Protein AF-A0A5Z1D7W4-F1 (afdb_monomer_lite)

Foldseek 3Di:
DDPVVVVLVVCCVPVPVVVSVVVVCCVVPHDPPQWDADPVRWIAGNVVRDTPDPDVVVVLVVVLVVVCVVCVPALEDEEEDQHSVPSVVSCVVRHPYYHYD

pLDDT: mean 94.65, std 4.16, range [69.88, 98.19]

Secondary structure (DSSP, 8-state):
--HHHHHHHHIIIII-HHHHHHHHHHHHH----SEEE-TT--EEETTTTEES-SSHHHHHHHHHHHHHHH-TT-SEEEES--TTSHHHHHHTTT-SEEEE-

Sequence (101 aa):
MNLLEKNIQALLSGVNEPLGNKLLNFIQNKTCSRFNIDENLNIYDKTHNVFMYENLEEEINFFYQSILEKTPRYPFACIYGIGNALLIKNLAKHYKHLFIF

Structure (mmCIF, N/CA/C/O backbone):
data_AF-A0A5Z1D7W4-F1
#
_entry.id   AF-A0A5Z1D7W4-F1
#
loop_
_atom_site.group_PDB
_atom_site.id
_atom_site.type_symbol
_atom_site.label_atom_id
_atom_site.label_alt_id
_atom_site.label_comp_id
_atom_site.label_asym_id
_atom_site.label_entity_id
_atom_site.label_seq_id
_atom_site.pdbx_PDB_ins_code
_atom_site.Cartn_x
_atom_site.Cartn_y
_atom_site.Cartn_z
_atom_site.occupancy
_atom_site.B_iso_or_equiv
_atom_site.auth_seq_id
_atom_site.auth_comp_id
_atom_site.auth_asym_id
_atom_site.auth_atom_id
_atom_site.pdbx_PDB_model_num
ATOM 1 N N . MET A 1 1 ? -7.120 22.107 2.201 1.00 69.88 1 MET A N 1
ATOM 2 C CA . MET A 1 1 ? -7.242 20.667 1.911 1.00 69.88 1 MET A CA 1
ATOM 3 C C . MET A 1 1 ? -6.096 19.910 2.5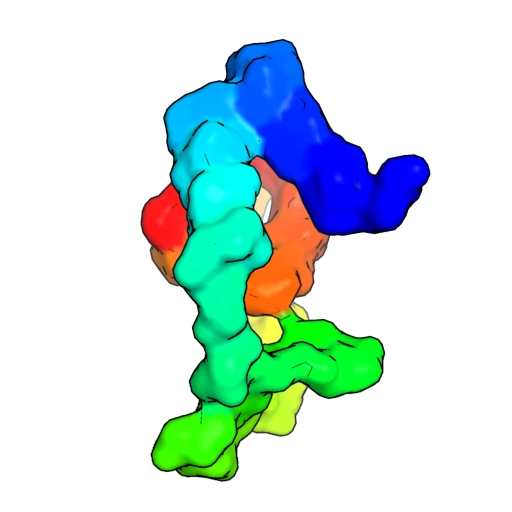46 1.00 69.88 1 MET A C 1
ATOM 5 O O . MET A 1 1 ? -4.941 20.242 2.270 1.00 69.88 1 MET A O 1
ATOM 9 N N . ASN A 1 2 ? -6.410 18.928 3.386 1.00 91.62 2 ASN A N 1
ATOM 10 C CA . ASN A 1 2 ? -5.422 17.991 3.917 1.00 91.62 2 ASN A CA 1
ATOM 11 C C . ASN A 1 2 ? -4.890 17.072 2.789 1.00 91.62 2 ASN A C 1
ATOM 13 O O . ASN A 1 2 ? -5.409 17.068 1.669 1.00 91.62 2 ASN A O 1
ATOM 17 N N . LEU A 1 3 ? -3.810 16.328 3.050 1.00 92.44 3 LEU A N 1
ATOM 18 C CA . LEU A 1 3 ? -3.199 15.445 2.045 1.00 92.44 3 LEU A CA 1
ATOM 19 C C . LEU A 1 3 ? -4.177 14.364 1.551 1.00 92.44 3 LEU A C 1
ATOM 21 O O . LEU A 1 3 ? -4.211 14.065 0.361 1.00 92.44 3 LEU A O 1
ATOM 25 N N . LEU A 1 4 ? -5.000 13.823 2.451 1.00 91.25 4 LEU A N 1
ATOM 26 C CA . LEU A 1 4 ? -5.993 12.798 2.133 1.00 91.25 4 LEU A CA 1
ATOM 27 C C . LEU A 1 4 ? -7.033 13.309 1.124 1.00 91.25 4 LEU A C 1
ATOM 29 O O . LEU A 1 4 ? -7.284 12.656 0.116 1.00 91.25 4 LEU A O 1
ATOM 33 N N . GLU A 1 5 ? -7.575 14.504 1.338 1.00 92.31 5 GLU A N 1
ATOM 34 C CA . GLU A 1 5 ? -8.512 15.156 0.425 1.00 92.31 5 GLU A CA 1
ATOM 35 C C . GLU A 1 5 ? -7.867 15.408 -0.938 1.00 92.31 5 GLU A C 1
ATOM 37 O O . GLU A 1 5 ? -8.497 15.143 -1.957 1.00 92.31 5 GLU A O 1
ATOM 42 N N . LYS A 1 6 ? -6.607 15.873 -0.982 1.00 95.00 6 LYS A N 1
ATOM 43 C CA . LYS A 1 6 ? -5.877 16.064 -2.252 1.00 95.00 6 LYS A CA 1
ATOM 44 C C . LYS A 1 6 ? -5.755 14.758 -3.027 1.00 95.00 6 LYS A C 1
ATOM 46 O O . LYS A 1 6 ? -6.008 14.745 -4.228 1.00 95.00 6 LYS A O 1
ATOM 51 N N . ASN A 1 7 ? -5.428 13.668 -2.338 1.00 94.38 7 ASN A N 1
ATOM 52 C CA . ASN A 1 7 ? -5.303 12.355 -2.959 1.00 94.38 7 ASN A CA 1
ATOM 53 C C . ASN A 1 7 ? -6.656 11.840 -3.472 1.00 94.38 7 ASN A C 1
ATOM 55 O O . ASN A 1 7 ? -6.722 11.317 -4.579 1.00 94.38 7 ASN A O 1
ATOM 59 N N . ILE A 1 8 ? -7.747 12.036 -2.724 1.00 94.94 8 ILE A N 1
ATOM 60 C CA . ILE A 1 8 ? -9.097 11.656 -3.171 1.00 94.94 8 ILE A CA 1
ATOM 61 C C . ILE A 1 8 ? -9.524 12.485 -4.384 1.00 94.94 8 ILE A C 1
ATOM 63 O O . ILE A 1 8 ? -10.020 11.923 -5.355 1.00 94.94 8 ILE A O 1
ATOM 67 N N . GLN A 1 9 ? -9.292 13.800 -4.372 1.00 94.44 9 GLN A N 1
ATOM 68 C CA . GLN A 1 9 ? -9.619 14.660 -5.513 1.00 94.44 9 GLN A CA 1
ATOM 69 C C . GLN A 1 9 ? -8.824 14.285 -6.768 1.00 94.44 9 GLN A C 1
ATOM 71 O O . GLN A 1 9 ? -9.385 14.294 -7.859 1.00 94.44 9 GLN A O 1
ATOM 76 N N . ALA A 1 10 ? -7.560 13.876 -6.629 1.00 95.50 10 ALA A N 1
ATOM 77 C CA . ALA A 1 10 ? -6.775 13.368 -7.755 1.00 95.50 10 ALA A CA 1
ATOM 78 C C . ALA A 1 10 ? -7.371 12.082 -8.362 1.00 95.50 10 ALA A C 1
ATOM 80 O O . ALA A 1 10 ? -7.307 11.883 -9.572 1.00 95.50 10 ALA A O 1
ATOM 81 N N . LEU A 1 11 ? -7.989 11.216 -7.549 1.00 96.12 11 LEU A N 1
ATOM 82 C CA . LEU A 1 11 ? -8.717 10.049 -8.063 1.00 96.12 11 LEU A CA 1
ATOM 83 C C . LEU A 1 11 ? -9.993 10.472 -8.802 1.00 96.12 11 LEU A C 1
ATOM 85 O O . LEU A 1 11 ? -10.272 9.953 -9.882 1.00 96.12 11 LEU A O 1
ATOM 89 N N . LEU A 1 12 ? -10.731 11.435 -8.242 1.00 95.69 12 LEU A N 1
ATOM 90 C CA . LEU A 1 12 ? -11.980 11.958 -8.804 1.00 95.69 12 LEU A CA 1
ATOM 91 C C . LEU A 1 12 ? -11.780 12.766 -10.093 1.00 95.69 12 LEU A C 1
ATOM 93 O O . LEU A 1 12 ? -12.683 12.803 -10.920 1.00 95.69 12 LEU A O 1
ATOM 97 N N . SER A 1 13 ? -10.606 13.359 -10.323 1.00 94.56 13 SER A N 1
ATOM 98 C CA . SER A 1 13 ? -10.324 14.177 -11.512 1.00 94.56 13 SER A CA 1
ATOM 99 C C . SER A 1 13 ? -10.120 13.376 -12.811 1.00 94.56 13 SER A C 1
ATOM 101 O O . SER A 1 13 ? -9.511 13.883 -13.750 1.00 94.56 13 SER A O 1
ATOM 103 N N . GLY A 1 14 ? -10.576 12.120 -12.867 1.00 87.94 14 GLY A N 1
ATOM 104 C CA . GLY A 1 14 ? -10.500 11.256 -14.050 1.00 87.94 14 GLY A CA 1
ATOM 105 C C . GLY A 1 14 ? -9.408 10.181 -14.023 1.00 87.94 14 GLY A C 1
ATOM 106 O O . GLY A 1 14 ? -9.278 9.444 -14.995 1.00 87.94 14 GLY A O 1
ATOM 107 N N . VAL A 1 15 ? -8.642 10.044 -12.931 1.00 89.38 15 VAL A N 1
ATOM 108 C CA . VAL A 1 15 ? -7.635 8.968 -12.791 1.00 89.38 15 VAL A CA 1
ATOM 109 C C . VAL A 1 15 ? -8.297 7.639 -12.425 1.00 89.38 15 VAL A C 1
ATOM 111 O O . VAL A 1 15 ? -7.988 6.608 -13.016 1.00 89.38 15 VAL A O 1
ATOM 114 N N . ASN A 1 16 ? -9.204 7.651 -11.443 1.00 94.25 16 ASN A N 1
ATOM 115 C CA . ASN A 1 16 ? -10.006 6.493 -11.048 1.00 94.25 16 ASN A CA 1
ATOM 116 C C . ASN A 1 16 ? -11.213 6.958 -10.219 1.00 94.25 16 ASN A C 1
ATOM 118 O O . ASN A 1 16 ? -11.271 6.781 -8.997 1.00 94.25 16 ASN A O 1
ATOM 122 N N . GLU A 1 17 ? -12.174 7.585 -10.893 1.00 96.25 17 GLU A N 1
ATOM 123 C CA . GLU A 1 17 ? -13.365 8.150 -10.257 1.00 96.25 17 GLU A CA 1
ATOM 124 C C . GLU A 1 17 ? -14.159 7.115 -9.427 1.00 96.25 17 GLU A C 1
ATOM 126 O O . GLU A 1 17 ? -14.519 7.431 -8.287 1.00 96.25 17 GLU A O 1
ATOM 131 N N . PRO A 1 18 ? -14.369 5.858 -9.887 1.00 96.69 18 PRO A N 1
ATOM 132 C CA . PRO A 1 18 ? -15.058 4.851 -9.079 1.00 96.69 18 PRO A CA 1
ATOM 133 C C . PRO A 1 18 ? -14.370 4.569 -7.737 1.00 96.69 18 PRO A C 1
ATOM 135 O O . PRO A 1 18 ? -15.048 4.401 -6.720 1.00 96.69 18 PRO A O 1
ATOM 138 N N . LEU A 1 19 ? -13.032 4.525 -7.707 1.00 95.19 19 LEU A N 1
ATOM 139 C CA . LEU A 1 19 ? -12.276 4.355 -6.464 1.00 95.19 19 LEU A CA 1
ATOM 140 C C . LEU A 1 19 ? -12.369 5.603 -5.580 1.00 95.19 19 LEU A C 1
ATOM 142 O O . LEU A 1 19 ? -12.612 5.474 -4.380 1.00 95.19 19 LEU A O 1
ATOM 146 N N . GLY A 1 20 ? -12.232 6.796 -6.166 1.00 96.25 20 GLY A N 1
ATOM 147 C CA . GLY A 1 20 ? -12.370 8.066 -5.450 1.00 96.25 20 GLY A CA 1
ATOM 148 C C . GLY A 1 20 ? -13.717 8.181 -4.729 1.00 96.25 20 GLY A C 1
ATOM 149 O O . GLY A 1 20 ? -13.753 8.451 -3.529 1.00 96.25 20 GLY A O 1
ATOM 150 N N . ASN A 1 21 ? -14.816 7.867 -5.421 1.00 95.50 21 ASN A N 1
ATOM 151 C CA . ASN A 1 21 ? -16.165 7.885 -4.851 1.00 95.50 21 ASN A CA 1
ATOM 152 C C . ASN A 1 21 ? -16.346 6.844 -3.733 1.00 95.50 21 ASN A C 1
ATOM 154 O O . ASN A 1 21 ? -16.943 7.145 -2.697 1.00 95.50 21 ASN A O 1
ATOM 158 N N . LYS A 1 22 ? -15.797 5.630 -3.894 1.00 95.12 22 LYS A N 1
ATOM 159 C CA . LYS A 1 22 ? -15.827 4.599 -2.839 1.00 95.12 22 LYS A CA 1
ATOM 160 C C . LYS A 1 22 ? -15.073 5.039 -1.583 1.00 95.12 22 LYS A C 1
ATOM 162 O O . LYS A 1 22 ? -15.574 4.822 -0.481 1.00 95.12 22 LYS A O 1
ATOM 167 N N . LEU A 1 23 ? -13.903 5.659 -1.734 1.00 94.00 23 LEU A N 1
ATOM 168 C CA . LEU A 1 23 ? -13.112 6.165 -0.608 1.00 94.00 23 LEU A CA 1
ATOM 169 C C . LEU A 1 23 ? -13.799 7.341 0.089 1.00 94.00 23 LEU A C 1
ATOM 171 O O . LEU A 1 23 ? -13.847 7.369 1.317 1.00 94.00 23 LEU A O 1
ATOM 175 N N . LEU A 1 24 ? -14.379 8.270 -0.675 1.00 93.25 24 LEU A N 1
ATOM 176 C CA . LEU A 1 24 ? -15.132 9.395 -0.122 1.00 93.25 24 LEU A CA 1
ATOM 177 C C . LEU A 1 24 ? -16.315 8.906 0.726 1.00 93.25 24 LEU A C 1
ATOM 179 O O . LEU A 1 24 ? -16.461 9.318 1.875 1.00 93.25 24 LEU A O 1
ATOM 183 N N . ASN A 1 25 ? -17.099 7.965 0.192 1.00 93.56 25 ASN A N 1
ATOM 184 C CA . ASN A 1 25 ? -18.202 7.328 0.912 1.00 93.56 25 ASN A CA 1
ATOM 185 C C . ASN A 1 25 ? -17.701 6.603 2.177 1.00 93.56 25 ASN A C 1
ATOM 187 O O . ASN A 1 25 ? -18.272 6.770 3.254 1.00 93.56 25 ASN A O 1
ATOM 191 N N . PHE A 1 26 ? -16.603 5.846 2.076 1.00 91.88 26 PHE A N 1
ATOM 192 C CA . PHE A 1 26 ? -16.016 5.151 3.222 1.00 91.88 26 PHE A CA 1
ATOM 193 C C . PHE A 1 26 ? -15.645 6.114 4.356 1.00 91.88 26 PHE A C 1
ATOM 195 O O . PHE A 1 26 ? -16.008 5.859 5.498 1.00 91.88 26 PHE A O 1
ATOM 202 N N . ILE A 1 27 ? -14.972 7.225 4.049 1.00 89.62 27 ILE A N 1
ATOM 203 C CA . ILE A 1 27 ? -14.524 8.203 5.054 1.00 89.62 27 ILE A CA 1
ATOM 204 C C . ILE A 1 27 ? -15.705 8.931 5.703 1.00 89.62 27 ILE A C 1
ATOM 206 O O . ILE A 1 27 ? -15.654 9.243 6.888 1.00 89.62 27 ILE A O 1
ATOM 210 N N . GLN A 1 28 ? -16.771 9.192 4.945 1.00 88.69 28 GLN A N 1
ATOM 211 C CA . GLN A 1 28 ? -17.966 9.860 5.464 1.00 88.69 28 GLN A CA 1
ATOM 212 C C . GLN A 1 28 ? -18.818 8.945 6.352 1.00 88.69 28 GLN A C 1
ATOM 214 O O . GLN A 1 28 ? -19.398 9.412 7.327 1.00 88.69 28 GLN A O 1
ATOM 219 N N . ASN A 1 29 ? -18.897 7.652 6.021 1.00 88.81 29 ASN A N 1
ATOM 220 C CA . ASN A 1 29 ? -19.883 6.742 6.611 1.00 88.81 29 ASN A CA 1
ATOM 221 C C . ASN A 1 29 ? -19.293 5.668 7.531 1.00 88.81 29 ASN A C 1
ATOM 223 O O . ASN A 1 29 ? -20.049 4.950 8.187 1.00 88.81 29 ASN A O 1
ATOM 227 N N . LYS A 1 30 ? -17.968 5.499 7.571 1.00 81.00 30 LYS A N 1
ATOM 228 C CA . LYS A 1 30 ? -17.316 4.467 8.381 1.00 81.00 30 LYS A CA 1
ATOM 229 C C . LYS A 1 30 ? -16.154 5.031 9.178 1.00 81.00 30 LYS A C 1
ATOM 231 O O . LYS A 1 30 ? -15.353 5.822 8.694 1.00 81.00 30 LYS A O 1
ATOM 236 N N . THR A 1 31 ? -16.015 4.527 10.397 1.00 79.00 31 THR A N 1
ATOM 237 C CA . THR A 1 31 ? -14.815 4.713 11.205 1.00 79.00 31 THR A CA 1
ATOM 238 C C . THR A 1 31 ? -13.898 3.505 11.022 1.00 79.00 31 THR A C 1
ATOM 240 O O . THR A 1 31 ? -14.300 2.355 11.204 1.00 79.00 31 THR A O 1
ATOM 243 N N . CYS A 1 32 ? -12.644 3.743 10.632 1.00 82.25 32 CYS A N 1
ATOM 244 C CA . CYS A 1 32 ? -11.619 2.702 10.656 1.00 82.25 32 CYS A CA 1
ATOM 245 C C . CYS A 1 32 ? -11.089 2.589 12.090 1.00 82.25 32 CYS A C 1
ATOM 247 O O . CYS A 1 32 ? -10.258 3.387 12.510 1.00 82.25 32 CYS A O 1
ATOM 249 N N . SER A 1 33 ? -11.621 1.647 12.870 1.00 88.38 33 SER A N 1
ATOM 250 C CA . SER A 1 33 ? -11.245 1.480 14.282 1.00 88.38 33 SER A CA 1
ATOM 251 C C . SER A 1 33 ? -10.212 0.380 14.513 1.00 88.38 33 SER A C 1
ATOM 253 O O . SER A 1 33 ? -9.457 0.469 15.480 1.00 88.38 33 SER A O 1
ATOM 255 N N . ARG A 1 34 ? -10.163 -0.633 13.637 1.00 94.19 34 ARG A N 1
ATOM 256 C CA . ARG A 1 34 ? -9.305 -1.821 13.779 1.00 94.19 34 ARG A CA 1
ATOM 257 C C . ARG A 1 34 ? -7.821 -1.521 13.601 1.00 94.19 34 ARG A C 1
ATOM 259 O O . ARG A 1 34 ? -7.007 -2.065 14.338 1.00 94.19 34 ARG A O 1
ATOM 266 N N . PHE A 1 35 ? -7.481 -0.668 12.644 1.00 95.25 35 PHE A N 1
ATOM 267 C CA . PHE A 1 35 ? -6.093 -0.384 12.303 1.00 95.25 35 PHE A CA 1
ATOM 268 C C . PHE A 1 35 ? -5.667 0.982 12.829 1.00 95.25 35 PHE A C 1
ATOM 270 O O . PHE A 1 35 ? -6.458 1.924 12.821 1.00 95.25 35 PHE A O 1
ATOM 277 N N . ASN A 1 36 ? -4.413 1.078 13.255 1.00 94.75 36 ASN A N 1
ATOM 278 C CA . ASN A 1 36 ? -3.715 2.336 13.495 1.00 94.75 36 ASN A CA 1
ATOM 279 C C . ASN A 1 36 ? -2.457 2.393 12.629 1.00 94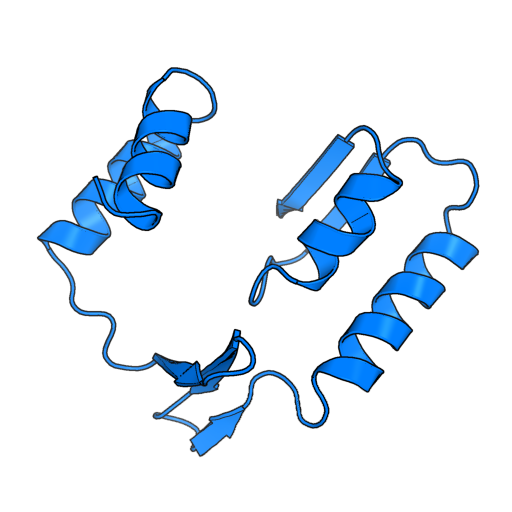.75 36 ASN A C 1
ATOM 281 O O . ASN A 1 36 ? -1.991 1.368 12.138 1.00 94.75 36 ASN A O 1
ATOM 285 N N . ILE A 1 37 ? -1.915 3.595 12.472 1.00 94.62 37 ILE A N 1
ATOM 286 C CA . ILE A 1 37 ? -0.625 3.825 11.832 1.00 94.62 37 ILE A CA 1
ATOM 287 C C . ILE A 1 37 ? 0.275 4.528 12.849 1.00 94.62 37 ILE A C 1
ATOM 289 O O . ILE A 1 37 ? -0.189 5.449 13.524 1.00 94.62 37 ILE A O 1
ATOM 293 N N . ASP A 1 38 ? 1.514 4.064 12.982 1.00 95.12 38 ASP A N 1
ATOM 294 C CA . ASP A 1 38 ? 2.529 4.685 13.838 1.00 95.12 38 ASP A CA 1
ATOM 295 C C . ASP A 1 38 ? 3.280 5.826 13.117 1.00 95.12 38 ASP A C 1
ATOM 297 O O . ASP A 1 38 ? 3.013 6.159 11.958 1.00 95.12 38 ASP A O 1
ATOM 301 N N . GLU A 1 39 ? 4.239 6.448 13.796 1.00 95.38 39 GLU A N 1
ATOM 302 C CA . GLU A 1 39 ? 5.095 7.499 13.237 1.00 95.38 39 GLU A CA 1
ATOM 303 C C . GLU A 1 39 ? 5.944 7.048 12.035 1.00 95.38 39 GLU A C 1
ATOM 305 O O . GLU A 1 39 ? 6.299 7.875 11.192 1.00 95.38 39 GLU A O 1
ATOM 310 N N . ASN A 1 40 ? 6.225 5.748 11.919 1.00 95.12 40 ASN A N 1
ATOM 311 C CA . ASN A 1 40 ? 7.008 5.151 10.838 1.00 95.12 40 ASN A CA 1
ATOM 312 C C . ASN A 1 40 ? 6.136 4.712 9.655 1.00 95.12 40 ASN A C 1
ATOM 314 O O . ASN A 1 40 ? 6.647 4.185 8.668 1.00 95.12 40 ASN A O 1
ATOM 318 N N . LEU A 1 41 ? 4.824 4.958 9.717 1.00 95.94 41 LEU A N 1
ATOM 319 C CA . LEU A 1 41 ? 3.836 4.510 8.740 1.00 95.94 41 LEU A CA 1
ATOM 320 C C . LEU A 1 41 ? 3.639 2.982 8.708 1.00 95.94 41 LEU A C 1
ATOM 322 O O . LEU A 1 41 ? 3.146 2.440 7.712 1.00 95.94 41 LEU A O 1
ATOM 326 N N . ASN A 1 42 ? 4.000 2.268 9.774 1.00 97.44 42 ASN A N 1
ATOM 327 C CA . ASN A 1 42 ? 3.665 0.858 9.937 1.00 97.44 42 ASN A CA 1
ATOM 328 C C . ASN A 1 42 ? 2.202 0.716 10.377 1.00 97.44 42 ASN A C 1
ATOM 330 O O . ASN A 1 42 ? 1.681 1.524 11.147 1.00 97.44 42 ASN A O 1
ATOM 334 N N . ILE A 1 43 ? 1.520 -0.305 9.863 1.00 97.06 43 ILE A N 1
ATOM 335 C CA . ILE A 1 43 ? 0.110 -0.554 10.165 1.00 97.06 43 ILE A CA 1
ATOM 336 C C . ILE A 1 43 ? 0.042 -1.516 11.343 1.00 97.06 43 ILE A C 1
ATOM 338 O O . ILE A 1 43 ? 0.588 -2.611 11.282 1.00 97.06 43 ILE A O 1
ATOM 342 N N . TYR A 1 44 ? -0.671 -1.128 12.391 1.00 97.50 44 TYR A N 1
ATOM 343 C CA . TYR A 1 44 ? -0.915 -1.956 13.562 1.00 97.50 44 TYR A CA 1
ATOM 344 C C . TYR A 1 44 ? -2.358 -2.463 13.572 1.00 97.50 44 TYR A C 1
ATOM 346 O O . TYR A 1 44 ? -3.302 -1.667 13.522 1.00 97.50 44 TYR A O 1
ATOM 354 N N . ASP A 1 45 ? -2.542 -3.781 13.652 1.00 96.88 45 ASP A N 1
ATOM 355 C CA . ASP A 1 45 ? -3.848 -4.425 13.790 1.00 96.88 45 ASP A CA 1
ATOM 356 C C . ASP A 1 45 ? -4.194 -4.620 15.270 1.00 96.88 45 ASP A C 1
ATOM 358 O O . ASP A 1 45 ? -3.664 -5.510 15.937 1.00 96.88 45 ASP A O 1
ATOM 362 N N . LYS A 1 46 ? -5.142 -3.828 15.781 1.00 96.69 46 LYS A N 1
ATOM 363 C CA . LYS A 1 46 ? -5.587 -3.910 17.181 1.00 96.69 46 LYS A CA 1
ATOM 364 C C . LYS A 1 46 ? -6.274 -5.227 17.518 1.00 96.69 46 LYS A C 1
ATOM 366 O O . LYS A 1 46 ? -6.304 -5.603 18.683 1.00 96.69 46 LYS A O 1
ATOM 371 N N . THR A 1 47 ? -6.867 -5.908 16.537 1.00 96.56 47 THR A N 1
ATOM 372 C CA . THR A 1 47 ? -7.573 -7.174 16.778 1.00 96.56 47 THR A CA 1
ATOM 373 C C . THR A 1 47 ? -6.592 -8.308 17.053 1.00 96.56 47 THR A C 1
ATOM 375 O O . THR A 1 47 ? -6.870 -9.154 17.896 1.00 96.56 47 THR A O 1
ATOM 378 N N . HIS A 1 48 ? -5.446 -8.306 16.372 1.00 97.00 48 HIS A N 1
ATOM 379 C CA . HIS A 1 48 ? -4.422 -9.345 16.512 1.00 97.00 48 HIS A CA 1
ATOM 380 C C . HIS A 1 48 ? -3.215 -8.898 17.344 1.00 97.00 48 HIS A C 1
ATOM 382 O O . HIS A 1 48 ? -2.343 -9.714 17.617 1.00 97.00 48 HIS A O 1
ATOM 388 N N . ASN A 1 49 ? -3.179 -7.628 17.768 1.00 96.56 49 ASN A N 1
ATOM 389 C CA . ASN A 1 49 ? -2.082 -7.028 18.525 1.00 96.56 49 ASN A CA 1
ATOM 390 C C . ASN A 1 49 ? -0.721 -7.216 17.825 1.00 96.56 49 ASN A C 1
ATOM 392 O O . ASN A 1 49 ? 0.258 -7.622 18.444 1.00 96.56 49 ASN A O 1
ATOM 396 N N . VAL A 1 50 ? -0.677 -6.955 16.516 1.00 97.50 50 VAL A N 1
ATOM 397 C CA . VAL A 1 50 ? 0.512 -7.189 15.688 1.00 97.50 50 VAL A CA 1
ATOM 398 C C . VAL A 1 50 ? 0.697 -6.069 14.669 1.00 97.50 50 VAL A C 1
ATOM 400 O O . VAL A 1 50 ? -0.278 -5.510 14.155 1.00 97.50 50 VAL A O 1
ATOM 403 N N . PHE A 1 51 ? 1.953 -5.732 14.388 1.00 97.44 51 PHE A N 1
ATOM 404 C CA . PHE A 1 51 ? 2.306 -4.858 13.275 1.00 97.44 51 PHE A CA 1
ATOM 405 C C . PHE A 1 51 ? 2.320 -5.631 11.957 1.00 97.44 51 PHE A C 1
ATOM 407 O O . PHE A 1 51 ? 2.573 -6.831 11.930 1.00 97.44 51 PHE A O 1
ATOM 414 N N . MET A 1 52 ? 2.051 -4.936 10.853 1.00 95.88 52 MET A N 1
ATOM 415 C CA . MET A 1 52 ? 2.118 -5.517 9.514 1.00 95.88 52 MET A CA 1
ATOM 416 C C . MET A 1 52 ? 3.539 -5.971 9.162 1.00 95.88 52 MET A C 1
ATOM 418 O O . MET A 1 52 ? 3.689 -6.999 8.510 1.00 95.88 52 MET A O 1
ATOM 422 N N . TYR A 1 53 ? 4.541 -5.205 9.594 1.00 96.88 53 TYR A N 1
ATOM 423 C CA . TYR A 1 53 ? 5.959 -5.527 9.448 1.00 96.88 53 TYR A CA 1
ATOM 424 C C . TYR A 1 53 ? 6.604 -5.601 10.833 1.00 96.88 53 TYR A C 1
ATOM 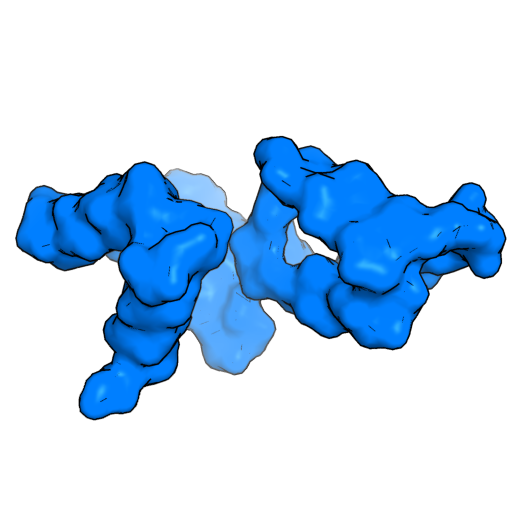426 O O . TYR A 1 53 ? 6.347 -4.726 11.667 1.00 96.88 53 TYR A O 1
ATOM 434 N N . GLU A 1 54 ? 7.441 -6.607 11.067 1.00 96.06 54 GLU A N 1
ATOM 435 C CA . GLU A 1 54 ? 8.250 -6.743 12.282 1.00 96.06 54 GLU A CA 1
ATOM 436 C C . GLU A 1 54 ? 9.428 -5.764 12.244 1.00 96.06 54 GLU A C 1
ATOM 438 O O . GLU A 1 54 ? 9.674 -5.046 13.214 1.00 96.06 54 GLU A O 1
ATOM 443 N N . ASN A 1 55 ? 10.103 -5.678 11.093 1.00 96.94 55 ASN A N 1
ATOM 444 C CA . ASN A 1 55 ? 11.125 -4.680 10.805 1.00 96.94 55 ASN A CA 1
ATOM 445 C C . ASN A 1 55 ? 10.813 -3.999 9.471 1.00 96.94 55 ASN A C 1
ATOM 447 O O . ASN A 1 55 ? 11.190 -4.459 8.392 1.00 96.94 55 ASN A O 1
ATOM 451 N N . LEU A 1 56 ? 10.118 -2.864 9.564 1.00 96.38 56 LEU A N 1
ATOM 452 C CA . LEU A 1 56 ? 9.618 -2.130 8.408 1.00 96.38 56 LEU A CA 1
ATOM 453 C C . LEU A 1 56 ? 10.712 -1.804 7.379 1.00 96.38 56 LEU A C 1
ATOM 455 O O . LEU A 1 56 ? 10.479 -1.942 6.179 1.00 96.38 56 LEU A O 1
ATOM 459 N N . GLU A 1 57 ? 11.878 -1.336 7.823 1.00 96.44 57 GLU A N 1
ATOM 460 C CA . GLU A 1 57 ? 12.940 -0.904 6.913 1.00 96.44 57 GLU A CA 1
ATOM 461 C C . GLU A 1 57 ? 13.590 -2.098 6.210 1.00 96.44 57 GLU A C 1
ATOM 463 O O . GLU A 1 57 ? 13.702 -2.099 4.980 1.00 96.44 57 GLU A O 1
ATOM 468 N N . GLU A 1 58 ? 13.969 -3.128 6.970 1.00 98.00 58 GLU A N 1
ATOM 469 C CA . GLU A 1 58 ? 14.619 -4.322 6.425 1.00 98.00 58 GLU A CA 1
ATOM 470 C C . GLU A 1 58 ? 13.703 -5.070 5.458 1.00 98.00 58 GLU A C 1
ATOM 472 O O . GLU A 1 58 ? 14.125 -5.400 4.349 1.00 98.00 58 GLU A O 1
ATOM 477 N N . GLU A 1 59 ? 12.437 -5.282 5.825 1.00 97.75 59 GLU A N 1
ATOM 478 C CA . GLU A 1 59 ? 11.484 -6.017 4.994 1.00 97.75 59 GLU A CA 1
ATOM 479 C C . GLU A 1 59 ? 11.174 -5.269 3.694 1.00 97.75 59 GLU A C 1
ATOM 481 O O . GLU A 1 59 ? 11.245 -5.848 2.605 1.00 97.75 59 GLU A O 1
ATOM 486 N N . ILE A 1 60 ? 10.891 -3.962 3.765 1.00 97.56 60 ILE A N 1
ATOM 487 C CA . ILE A 1 60 ? 10.631 -3.154 2.566 1.00 97.56 60 ILE A CA 1
ATOM 488 C C . ILE A 1 60 ? 11.853 -3.144 1.647 1.00 97.56 60 ILE A C 1
ATOM 490 O O . ILE A 1 60 ? 11.695 -3.277 0.429 1.00 97.56 60 ILE A O 1
ATOM 494 N N . ASN A 1 61 ? 13.061 -2.999 2.198 1.00 98.06 61 ASN A N 1
ATOM 495 C CA . ASN A 1 61 ? 14.279 -2.975 1.397 1.00 98.06 61 ASN A CA 1
ATOM 496 C C . ASN A 1 61 ? 14.569 -4.352 0.778 1.00 98.06 61 ASN A C 1
ATOM 498 O O . ASN A 1 61 ? 14.888 -4.432 -0.408 1.00 98.06 61 ASN A O 1
ATOM 502 N N . PHE A 1 62 ? 14.363 -5.435 1.531 1.00 98.19 62 PHE A N 1
ATOM 503 C CA . PHE A 1 62 ? 14.487 -6.804 1.034 1.00 98.19 62 PHE A CA 1
ATOM 504 C C . PHE A 1 62 ? 13.575 -7.055 -0.172 1.00 98.19 62 PHE A C 1
ATOM 506 O O . PHE A 1 62 ? 14.047 -7.504 -1.222 1.00 98.19 62 PHE A O 1
ATOM 513 N N . PHE A 1 63 ? 12.282 -6.722 -0.071 1.00 97.12 63 PHE A N 1
ATOM 514 C CA . PHE A 1 63 ? 11.345 -6.903 -1.183 1.00 97.12 63 PHE A CA 1
ATOM 515 C C . PHE A 1 63 ? 11.679 -6.003 -2.370 1.00 97.12 63 PHE A C 1
ATOM 517 O O . PHE A 1 63 ? 11.622 -6.445 -3.518 1.00 97.12 63 PHE A O 1
ATOM 524 N N . TYR A 1 64 ? 12.056 -4.756 -2.105 1.00 97.75 64 TYR A N 1
ATOM 525 C CA . TYR A 1 64 ? 12.438 -3.805 -3.138 1.00 97.75 64 TYR A CA 1
ATOM 526 C C . TYR A 1 64 ? 13.634 -4.302 -3.967 1.00 97.75 64 TYR A C 1
ATOM 528 O O . TYR A 1 64 ? 13.525 -4.364 -5.194 1.00 97.75 64 TYR A O 1
ATOM 536 N N . GLN A 1 65 ? 14.727 -4.730 -3.323 1.00 98.19 65 GLN A N 1
ATOM 537 C CA . GLN A 1 65 ? 15.896 -5.281 -4.022 1.00 98.19 65 GLN A CA 1
ATOM 538 C C . GLN A 1 65 ? 15.547 -6.578 -4.754 1.00 98.19 65 GLN A C 1
ATOM 540 O O . GLN A 1 65 ? 15.816 -6.705 -5.947 1.00 98.19 65 GLN A O 1
ATOM 545 N N . SER A 1 66 ? 14.841 -7.493 -4.082 1.00 97.81 66 SER A N 1
ATOM 546 C CA . SER A 1 66 ? 14.426 -8.774 -4.665 1.00 97.81 66 SER A CA 1
ATOM 547 C C . SER A 1 66 ? 13.609 -8.608 -5.950 1.00 97.81 66 SER A C 1
ATOM 549 O O . SER A 1 66 ? 13.723 -9.421 -6.868 1.00 97.81 66 SER A O 1
ATOM 551 N N . ILE A 1 67 ? 12.759 -7.578 -6.024 1.00 97.31 67 ILE A N 1
ATOM 552 C CA . ILE A 1 67 ? 11.986 -7.269 -7.231 1.00 97.31 67 ILE A CA 1
ATOM 553 C C . ILE A 1 67 ? 12.917 -6.725 -8.316 1.00 97.31 67 ILE A C 1
ATOM 555 O O . ILE A 1 67 ? 12.925 -7.262 -9.420 1.00 97.31 67 ILE A O 1
ATOM 559 N N . LEU A 1 68 ? 13.732 -5.708 -8.020 1.00 97.12 68 LEU A N 1
ATOM 560 C CA . LEU A 1 68 ? 14.645 -5.110 -9.004 1.00 97.12 68 LEU A CA 1
ATOM 561 C C . LEU A 1 68 ? 15.613 -6.127 -9.623 1.00 97.12 68 LEU A C 1
ATOM 563 O O . LEU A 1 68 ? 15.816 -6.114 -10.837 1.00 97.12 68 LEU A O 1
ATOM 567 N N . GLU A 1 69 ? 16.156 -7.035 -8.814 1.00 97.44 69 GLU A N 1
ATOM 568 C CA . GLU A 1 69 ? 17.057 -8.099 -9.267 1.00 97.44 69 GLU A CA 1
ATOM 569 C C . GLU A 1 69 ? 16.375 -9.091 -10.215 1.00 97.44 69 GLU A C 1
ATOM 571 O O . GLU A 1 69 ? 16.989 -9.565 -11.173 1.00 97.44 69 GLU A O 1
ATOM 576 N N . LYS A 1 70 ? 15.094 -9.399 -9.981 1.00 96.44 70 LYS A N 1
ATOM 577 C CA . LYS A 1 70 ? 14.326 -10.351 -10.800 1.00 96.44 70 LYS A CA 1
ATOM 578 C C . LYS A 1 70 ? 13.759 -9.725 -12.067 1.00 96.44 70 LYS A C 1
ATOM 580 O O . LYS A 1 70 ? 13.519 -10.439 -13.042 1.00 96.44 70 LYS A O 1
ATOM 585 N N . THR A 1 71 ? 13.547 -8.411 -12.081 1.00 95.12 71 THR A N 1
ATOM 586 C CA . THR A 1 71 ? 12.920 -7.710 -13.208 1.00 95.12 71 THR A CA 1
ATOM 587 C C . THR A 1 71 ? 13.738 -6.530 -13.762 1.00 95.12 71 THR A C 1
ATOM 589 O O . THR A 1 71 ? 13.156 -5.502 -14.108 1.00 95.12 71 THR A O 1
ATOM 592 N N . PRO A 1 72 ? 15.063 -6.667 -13.991 1.00 93.56 72 PRO A N 1
ATOM 593 C CA . PRO A 1 72 ? 15.955 -5.544 -14.315 1.00 93.56 72 PRO A CA 1
ATOM 594 C C . PRO A 1 72 ? 15.679 -4.879 -15.673 1.00 93.56 72 PRO A C 1
ATOM 596 O O . PRO A 1 72 ? 16.191 -3.800 -15.957 1.00 93.56 72 PRO A O 1
ATOM 599 N N . ARG A 1 73 ? 14.907 -5.534 -16.548 1.00 94.75 73 ARG A N 1
ATOM 600 C CA . ARG A 1 73 ? 14.574 -5.044 -17.898 1.00 94.75 73 ARG A CA 1
ATOM 601 C C . ARG A 1 73 ? 13.086 -4.769 -18.099 1.00 94.75 73 ARG A C 1
ATOM 603 O O . ARG A 1 73 ? 12.704 -4.308 -19.173 1.00 94.75 73 ARG A O 1
ATOM 610 N N . TYR A 1 74 ? 12.242 -5.085 -17.119 1.00 95.88 74 TYR A N 1
ATOM 611 C CA . TYR A 1 74 ? 10.803 -4.913 -17.280 1.00 95.88 74 TYR A CA 1
ATOM 612 C C . TYR A 1 74 ? 10.427 -3.458 -16.990 1.00 95.88 74 TYR A C 1
ATOM 614 O O . TYR A 1 74 ? 10.792 -2.930 -15.943 1.00 95.88 74 TYR A O 1
ATOM 622 N N . PRO A 1 75 ? 9.672 -2.789 -17.878 1.00 94.94 75 PRO A N 1
ATOM 623 C CA . PRO A 1 75 ? 9.255 -1.409 -17.651 1.00 94.94 75 PRO A CA 1
ATOM 624 C C . PRO A 1 75 ? 8.057 -1.306 -16.694 1.00 94.94 75 PRO A C 1
ATOM 626 O O . PRO A 1 75 ? 7.620 -0.196 -16.383 1.00 94.94 75 PRO A O 1
ATOM 629 N N . PHE A 1 76 ? 7.515 -2.441 -16.247 1.00 96.75 76 PHE A N 1
ATOM 630 C CA . PHE A 1 76 ? 6.381 -2.525 -15.339 1.00 96.75 76 PHE A CA 1
ATOM 631 C C . PHE A 1 76 ? 6.580 -3.605 -14.273 1.00 96.75 76 PHE A C 1
ATOM 633 O O . PHE A 1 76 ? 7.360 -4.535 -14.473 1.00 96.75 76 PHE A O 1
ATOM 640 N N . ALA A 1 77 ? 5.824 -3.501 -13.180 1.00 96.25 77 ALA A N 1
ATOM 641 C CA . ALA A 1 77 ? 5.701 -4.558 -12.181 1.00 96.25 77 ALA A CA 1
ATOM 642 C C . ALA A 1 77 ? 4.234 -4.777 -11.788 1.00 96.25 77 ALA A C 1
ATOM 644 O O . ALA A 1 77 ? 3.426 -3.845 -11.792 1.00 96.25 77 ALA A O 1
ATOM 645 N N . CYS A 1 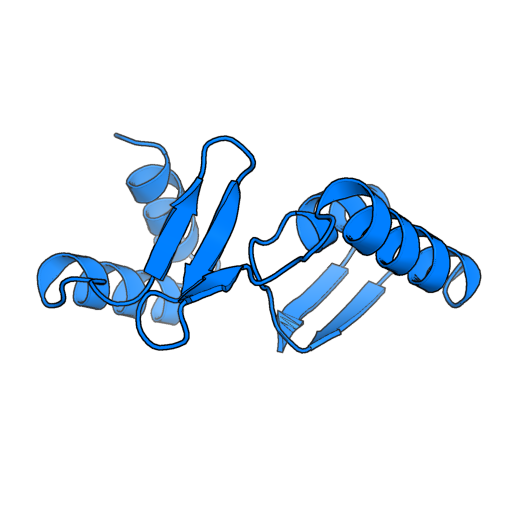78 ? 3.914 -6.021 -11.444 1.00 95.88 78 CYS A N 1
ATOM 646 C CA . CYS A 1 78 ? 2.612 -6.445 -10.943 1.00 95.88 78 CYS A CA 1
ATOM 647 C C . CYS A 1 78 ? 2.766 -6.813 -9.469 1.00 95.88 78 CYS A C 1
ATOM 649 O O . CYS A 1 78 ? 3.512 -7.736 -9.148 1.00 95.88 78 CYS A O 1
ATOM 651 N N . ILE A 1 79 ? 2.083 -6.091 -8.586 1.00 96.00 79 ILE A N 1
ATOM 652 C CA . ILE A 1 79 ? 2.164 -6.269 -7.138 1.00 96.00 79 ILE A CA 1
ATOM 653 C C . ILE A 1 79 ? 0.788 -6.673 -6.623 1.00 96.00 79 ILE A C 1
ATOM 655 O O . ILE A 1 79 ? -0.217 -6.047 -6.954 1.00 96.00 79 ILE A O 1
ATOM 659 N N . TYR A 1 80 ? 0.749 -7.733 -5.823 1.00 94.94 80 TYR A N 1
ATOM 660 C CA . TYR A 1 80 ? -0.467 -8.173 -5.154 1.00 94.94 80 TYR A CA 1
ATOM 661 C C . TYR A 1 80 ? -0.535 -7.542 -3.763 1.00 94.94 80 TYR A C 1
ATOM 663 O O . TYR A 1 80 ? 0.328 -7.805 -2.923 1.00 94.94 80 TYR A O 1
ATOM 671 N N . GLY A 1 81 ? -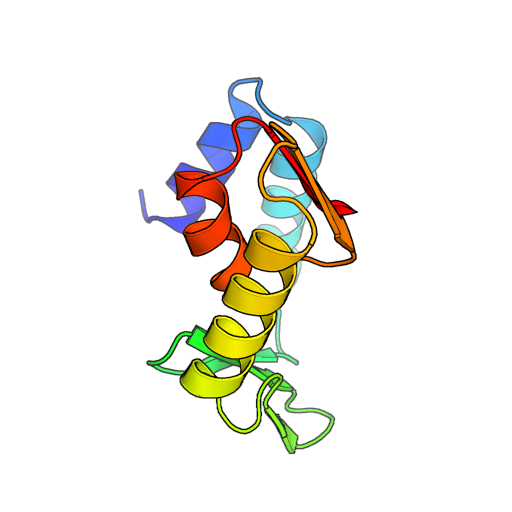1.549 -6.710 -3.528 1.00 92.81 81 GLY A N 1
ATOM 672 C CA . GLY A 1 81 ? -1.690 -5.925 -2.307 1.00 92.81 81 GLY A CA 1
ATOM 673 C C . GLY A 1 81 ? -0.829 -4.655 -2.277 1.00 92.81 81 GLY A C 1
ATOM 674 O O . GLY A 1 81 ? 0.233 -4.560 -2.888 1.00 92.81 81 GLY A O 1
ATOM 675 N N . ILE A 1 82 ? -1.303 -3.647 -1.539 1.00 93.50 82 ILE A N 1
ATOM 676 C CA . ILE A 1 82 ? -0.650 -2.329 -1.437 1.00 93.50 82 ILE A CA 1
ATOM 677 C C . ILE A 1 82 ? 0.038 -2.082 -0.084 1.00 93.50 82 ILE A C 1
ATOM 679 O O . ILE A 1 82 ? 0.975 -1.286 -0.008 1.00 93.50 82 ILE A O 1
ATOM 683 N N . GLY A 1 83 ? -0.409 -2.753 0.985 1.00 93.50 83 GLY A N 1
ATOM 684 C CA . GLY A 1 83 ? 0.069 -2.521 2.352 1.00 93.50 83 GLY A CA 1
ATOM 685 C C . GLY A 1 83 ? 0.007 -1.043 2.756 1.00 93.50 83 GLY A C 1
ATOM 686 O O . GLY A 1 83 ? -0.965 -0.350 2.463 1.00 93.50 83 GLY A O 1
ATOM 687 N N . ASN A 1 84 ? 1.076 -0.541 3.379 1.00 95.00 84 ASN A N 1
ATOM 688 C CA . ASN A 1 84 ? 1.273 0.888 3.668 1.00 95.00 84 ASN A CA 1
ATOM 689 C C . ASN A 1 84 ? 1.846 1.705 2.487 1.00 95.00 84 ASN A C 1
ATOM 691 O O . ASN A 1 84 ? 2.224 2.862 2.658 1.00 95.00 84 ASN A O 1
ATOM 695 N N . ALA A 1 85 ? 1.935 1.110 1.294 1.00 96.50 85 ALA A N 1
ATOM 696 C CA . ALA A 1 85 ? 2.412 1.713 0.050 1.00 96.50 85 ALA A CA 1
ATOM 697 C C . ALA A 1 85 ? 3.881 2.195 0.019 1.00 96.50 85 ALA A C 1
ATOM 699 O O . ALA A 1 85 ? 4.303 2.755 -0.997 1.00 96.50 85 ALA A O 1
ATOM 700 N N . LEU A 1 86 ? 4.700 1.951 1.052 1.00 97.31 86 LEU A N 1
ATOM 701 C CA . LEU A 1 86 ? 6.116 2.354 1.042 1.00 97.31 86 LEU A CA 1
ATOM 702 C C . LEU A 1 86 ? 6.928 1.615 -0.032 1.00 97.31 86 LEU A C 1
ATOM 704 O O . LEU A 1 86 ? 7.705 2.241 -0.756 1.00 97.31 86 LEU A O 1
ATOM 708 N N . LEU A 1 87 ? 6.687 0.311 -0.206 1.00 97.50 87 LEU A N 1
ATOM 709 C CA . LEU A 1 87 ? 7.297 -0.473 -1.282 1.00 97.50 87 LEU A CA 1
ATOM 710 C C . LEU A 1 87 ? 6.940 0.111 -2.658 1.00 97.50 87 LEU A C 1
ATOM 712 O O . LEU A 1 87 ? 7.821 0.362 -3.478 1.00 97.50 87 LEU A O 1
ATOM 716 N N . ILE A 1 88 ? 5.656 0.406 -2.885 1.00 97.50 88 ILE A N 1
ATOM 717 C CA . ILE A 1 88 ? 5.157 0.994 -4.138 1.00 97.50 88 ILE A CA 1
ATOM 718 C C . ILE A 1 88 ? 5.818 2.347 -4.410 1.00 97.50 88 ILE A C 1
ATOM 720 O O . ILE A 1 88 ? 6.270 2.594 -5.526 1.00 97.50 88 ILE A O 1
ATOM 724 N N . LYS A 1 89 ? 5.944 3.205 -3.391 1.00 96.62 89 LYS A N 1
ATOM 725 C CA . LYS A 1 89 ? 6.630 4.500 -3.499 1.00 96.62 89 LYS A CA 1
ATOM 726 C C . LYS A 1 89 ? 8.082 4.350 -3.966 1.00 96.62 89 LYS A C 1
ATOM 728 O O . LYS A 1 89 ? 8.557 5.177 -4.745 1.00 96.62 89 LYS A O 1
ATOM 733 N N . ASN A 1 90 ? 8.789 3.316 -3.512 1.00 96.56 90 ASN A N 1
ATOM 734 C CA . ASN A 1 90 ? 10.164 3.047 -3.935 1.00 96.56 90 ASN A CA 1
ATOM 735 C C . ASN A 1 90 ? 10.226 2.472 -5.358 1.00 96.56 90 ASN A C 1
ATOM 737 O O . ASN A 1 90 ? 11.020 2.940 -6.179 1.00 96.56 90 ASN A O 1
ATOM 741 N N . LEU A 1 91 ? 9.346 1.521 -5.684 1.00 97.25 91 LEU A N 1
ATOM 742 C CA . LEU A 1 91 ? 9.252 0.919 -7.017 1.00 97.25 91 LEU A CA 1
ATOM 743 C C . LEU A 1 91 ? 8.844 1.939 -8.094 1.00 97.25 91 LEU A C 1
ATOM 745 O O . LEU A 1 91 ? 9.342 1.869 -9.215 1.00 97.25 91 LEU A O 1
ATOM 749 N N . ALA A 1 92 ? 8.014 2.931 -7.761 1.00 96.38 92 ALA A N 1
ATOM 750 C CA . ALA A 1 92 ? 7.549 3.964 -8.695 1.00 96.38 92 ALA A CA 1
ATOM 751 C C . ALA A 1 92 ? 8.681 4.844 -9.260 1.00 96.38 92 ALA A C 1
ATOM 753 O O . ALA A 1 92 ? 8.497 5.513 -10.271 1.00 96.38 92 ALA A O 1
ATOM 754 N N . LYS A 1 93 ? 9.864 4.838 -8.630 1.00 95.44 93 LYS A N 1
ATOM 755 C CA . LYS A 1 93 ? 11.067 5.512 -9.148 1.00 95.44 93 LYS A CA 1
ATOM 756 C C . LYS A 1 93 ? 11.748 4.737 -10.285 1.00 95.44 93 LYS A C 1
ATOM 758 O O . LYS A 1 93 ? 12.540 5.322 -11.013 1.00 95.44 93 LYS A O 1
ATOM 763 N N . HIS A 1 94 ? 11.467 3.438 -10.410 1.00 95.56 94 HIS A N 1
ATOM 764 C CA . HIS A 1 94 ? 12.151 2.517 -11.326 1.00 95.56 94 HIS A CA 1
ATOM 765 C C . HIS A 1 94 ? 11.236 2.022 -12.445 1.00 95.56 94 HIS A C 1
ATOM 767 O O . HIS A 1 94 ? 11.667 1.902 -13.591 1.00 95.56 94 HIS A O 1
ATOM 773 N N . TYR A 1 95 ? 9.967 1.760 -12.132 1.00 97.12 95 TYR A N 1
ATOM 774 C CA . TYR A 1 95 ? 8.996 1.249 -13.093 1.00 97.12 95 TYR A CA 1
ATOM 775 C C . TYR A 1 95 ? 8.151 2.375 -13.679 1.00 97.12 95 TYR A C 1
ATOM 777 O O . TYR A 1 95 ? 7.662 3.241 -12.958 1.00 97.12 95 TYR A O 1
ATOM 785 N N . LYS A 1 96 ? 7.919 2.323 -14.995 1.00 95.62 96 LYS A N 1
ATOM 786 C CA . LYS A 1 96 ? 7.013 3.252 -15.687 1.00 95.62 96 LYS A CA 1
ATOM 787 C C . LYS A 1 96 ? 5.550 2.966 -15.355 1.00 95.62 96 LYS A C 1
ATOM 789 O O . LYS A 1 96 ? 4.743 3.889 -15.312 1.00 95.62 96 LYS A O 1
ATOM 794 N N . HIS A 1 97 ? 5.216 1.695 -15.130 1.00 96.38 97 HIS A N 1
ATOM 795 C CA . HIS A 1 97 ? 3.866 1.259 -14.783 1.00 96.38 97 HIS A CA 1
ATOM 796 C C . HIS A 1 97 ? 3.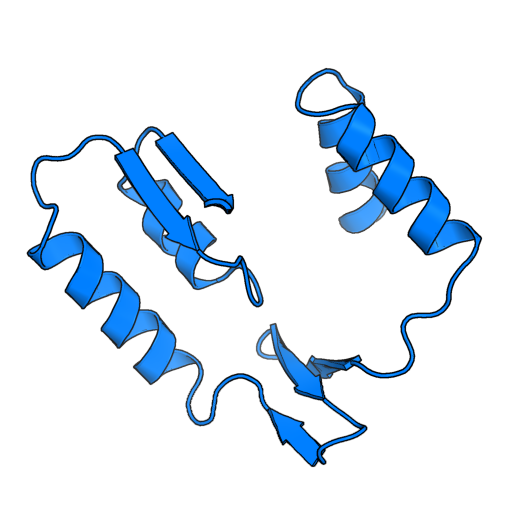892 0.298 -13.594 1.00 96.38 97 HIS A C 1
ATOM 798 O O . HIS A 1 97 ? 4.664 -0.657 -13.569 1.00 96.38 97 HIS A O 1
ATOM 804 N N . LEU A 1 98 ? 3.018 0.529 -12.620 1.00 96.81 98 LEU A N 1
ATOM 805 C CA . LEU A 1 98 ? 2.784 -0.390 -11.512 1.00 96.81 98 LEU A CA 1
ATOM 806 C C . LEU A 1 98 ? 1.324 -0.819 -11.546 1.00 96.81 98 LEU A C 1
ATOM 808 O O . LEU A 1 98 ? 0.428 0.021 -11.478 1.00 96.81 98 LEU A O 1
ATOM 812 N N . PHE A 1 99 ? 1.100 -2.122 -11.655 1.00 96.12 99 PHE A N 1
ATOM 813 C CA . PHE A 1 99 ? -0.222 -2.722 -11.551 1.00 96.12 99 PHE A CA 1
ATOM 814 C C . PHE A 1 99 ? -0.376 -3.273 -10.140 1.00 96.12 99 PHE A C 1
ATOM 816 O O . PHE A 1 99 ? 0.412 -4.120 -9.721 1.00 96.12 99 PHE A O 1
ATOM 823 N N . ILE A 1 100 ? -1.359 -2.760 -9.407 1.00 95.12 100 ILE A N 1
ATOM 824 C CA . ILE A 1 100 ? -1.637 -3.151 -8.025 1.00 95.12 100 ILE A CA 1
ATOM 825 C C . ILE A 1 100 ? -2.978 -3.877 -8.028 1.00 95.12 100 ILE A C 1
ATOM 827 O O . ILE A 1 100 ? -3.979 -3.296 -8.455 1.00 95.12 100 ILE A O 1
ATOM 831 N N . PHE A 1 101 ? -2.964 -5.135 -7.594 1.00 93.38 101 PHE A N 1
ATOM 832 C CA . PHE A 1 101 ? -4.135 -6.009 -7.510 1.00 93.38 101 PHE A CA 1
ATOM 833 C C . PHE A 1 101 ? -4.660 -6.088 -6.078 1.00 93.38 101 PHE A C 1
ATOM 835 O O . PHE A 1 101 ? -3.820 -6.145 -5.147 1.00 93.38 101 PHE A O 1
#

Organism: Campylobacter jejuni (NCBI:txid197)

Radius of gyration: 15.69 Å; chains: 1; bounding box: 37×31×36 Å